Protein AF-A0A139WW15-F1 (afdb_monomer_lite)

pLDDT: mean 93.93, std 8.66, range [47.66, 98.62]

Radius of gyration: 13.78 Å; chains: 1; bounding box: 34×34×36 Å

Secondary structure (DSSP, 8-state):
---EEE-TT---SSSS-GGG--HHHHHHHHHHHHHHHTS-HIIIIIITTTTSEEEEGGGS-HHHHHHHHHTT-TT-SEEEEEE-SSS-EEEEEEETTEEEEEEEETT--SS-------

Organism: NCBI:txid128403

Sequence (118 aa):
MNPSWRISRLEMLGPYGWHKLDTETLLYVKDKLASFETMTWAEILVNSKKFNHSVDVNDLCSIAQARLSEIGQDDIDELVSLRLSGKERVWGILDLGVLTLLWWDPEHEVCPSILKNT

Foldseek 3Di:
DAAAEAAPQQACDDDFHPVPDDPVRVVLVVVLSVVSRVDDPCCQCPVVVVAKHKDFLVQWDPVLVVVCVVVVNNPDGTWIWHHSDDLWTWIADADPRYTYTHGTDHRVRGRDDDPPPD

Structure (mmCIF, N/CA/C/O backbone):
data_AF-A0A139WW15-F1
#
_entry.id   AF-A0A139WW15-F1
#
loop_
_atom_site.group_PDB
_atom_site.id
_atom_site.type_symbol
_atom_site.label_atom_id
_atom_site.label_alt_id
_atom_site.label_comp_id
_atom_site.label_asym_id
_atom_site.label_entity_id
_atom_site.label_seq_id
_atom_site.pdbx_PDB_ins_code
_atom_site.Cartn_x
_atom_site.Cartn_y
_atom_site.Cartn_z
_atom_site.occupancy
_atom_site.B_iso_or_equiv
_atom_site.auth_seq_id
_atom_site.auth_comp_id
_atom_site.auth_asym_id
_atom_site.auth_atom_id
_atom_site.pdbx_PDB_model_num
ATOM 1 N N . MET A 1 1 ? 0.885 -18.198 3.082 1.00 91.50 1 MET A N 1
ATOM 2 C CA . MET A 1 1 ? 0.088 -17.641 1.972 1.00 91.50 1 MET A CA 1
ATOM 3 C C . MET A 1 1 ? 0.891 -16.524 1.341 1.00 91.50 1 MET A C 1
ATOM 5 O O . MET A 1 1 ? 1.410 -15.690 2.082 1.00 91.50 1 MET A O 1
ATOM 9 N N . ASN A 1 2 ? 1.048 -16.571 0.023 1.00 97.31 2 ASN A N 1
ATOM 10 C CA . ASN A 1 2 ? 1.735 -15.550 -0.763 1.00 97.31 2 ASN A CA 1
ATOM 11 C C . ASN A 1 2 ? 0.755 -14.419 -1.123 1.00 97.31 2 ASN A C 1
ATOM 13 O O . ASN A 1 2 ? -0.449 -14.686 -1.196 1.00 97.31 2 ASN A O 1
ATOM 17 N N . PRO A 1 3 ? 1.234 -13.181 -1.326 1.00 97.81 3 PRO A N 1
ATOM 18 C CA . PRO A 1 3 ? 0.398 -12.072 -1.756 1.00 97.81 3 PRO A CA 1
ATOM 19 C C . PRO A 1 3 ? -0.323 -12.312 -3.078 1.00 97.81 3 PRO A C 1
ATOM 21 O O . PRO A 1 3 ? 0.133 -13.038 -3.958 1.00 97.81 3 PRO A O 1
ATOM 24 N N . SER A 1 4 ? -1.448 -11.627 -3.229 1.00 98.19 4 SER A N 1
ATOM 25 C CA . SER A 1 4 ? -2.112 -11.399 -4.506 1.00 98.19 4 SER A CA 1
ATOM 26 C C . SER A 1 4 ? -2.592 -9.957 -4.543 1.00 98.19 4 SER A C 1
ATOM 28 O O . SER A 1 4 ? -3.041 -9.428 -3.525 1.00 98.19 4 SER A O 1
ATOM 30 N N . TRP A 1 5 ? -2.511 -9.322 -5.709 1.00 98.38 5 TRP A N 1
ATOM 31 C CA . TRP A 1 5 ? -2.861 -7.912 -5.869 1.00 98.38 5 TRP A CA 1
ATOM 32 C C . TRP A 1 5 ? -4.225 -7.768 -6.525 1.00 98.38 5 TRP A C 1
ATOM 34 O O . TRP A 1 5 ? -4.489 -8.351 -7.578 1.00 98.38 5 TRP A O 1
ATOM 44 N N . ARG A 1 6 ? -5.086 -6.935 -5.942 1.00 98.44 6 ARG A N 1
ATOM 45 C CA . ARG A 1 6 ? -6.316 -6.482 -6.591 1.00 98.44 6 ARG A CA 1
ATOM 46 C C . ARG A 1 6 ? -6.156 -5.019 -6.979 1.00 98.44 6 ARG A C 1
ATOM 48 O O . ARG A 1 6 ? -5.990 -4.162 -6.123 1.00 98.44 6 ARG A O 1
ATOM 55 N N . ILE A 1 7 ? -6.232 -4.748 -8.279 1.00 97.44 7 ILE A N 1
ATOM 56 C CA . ILE A 1 7 ? -5.988 -3.415 -8.858 1.00 97.44 7 ILE A CA 1
ATOM 57 C C . ILE A 1 7 ? -7.273 -2.661 -9.224 1.00 97.44 7 ILE A C 1
ATOM 59 O O . ILE A 1 7 ? -7.225 -1.560 -9.757 1.00 97.44 7 ILE A O 1
ATOM 63 N N . SER A 1 8 ? -8.446 -3.237 -8.958 1.00 96.38 8 SER A N 1
ATOM 64 C CA . SER A 1 8 ? -9.732 -2.642 -9.346 1.00 96.38 8 SER A CA 1
ATOM 65 C C . SER A 1 8 ? -10.057 -1.333 -8.619 1.00 96.38 8 SER A C 1
ATOM 67 O O . SER A 1 8 ? -10.992 -0.648 -9.016 1.00 96.38 8 SER A O 1
ATOM 69 N N . ARG A 1 9 ? -9.324 -1.007 -7.546 1.00 95.88 9 ARG A N 1
ATOM 70 C CA . ARG A 1 9 ? -9.505 0.205 -6.733 1.00 95.88 9 ARG A CA 1
ATOM 71 C C . ARG A 1 9 ? -8.290 1.130 -6.743 1.00 95.88 9 ARG A C 1
ATOM 73 O O . ARG A 1 9 ? -8.195 1.990 -5.874 1.00 95.88 9 ARG A O 1
ATOM 80 N N . LEU A 1 10 ? -7.384 0.965 -7.712 1.00 96.19 10 LEU A N 1
ATOM 81 C CA . LEU A 1 10 ? -6.318 1.941 -7.907 1.00 96.19 10 LEU A CA 1
ATOM 82 C C . LEU A 1 10 ? -6.947 3.321 -8.100 1.00 96.19 10 LEU A C 1
ATOM 84 O O . LEU A 1 10 ? -7.754 3.531 -9.007 1.00 96.19 10 LEU A O 1
ATOM 88 N N . GLU A 1 11 ? -6.578 4.259 -7.240 1.00 94.12 11 GLU A N 1
ATOM 89 C CA . GLU A 1 11 ? -7.025 5.636 -7.368 1.00 94.12 11 GLU A CA 1
ATOM 90 C C . GLU A 1 11 ? -6.350 6.285 -8.570 1.00 94.12 11 GLU A C 1
ATOM 92 O O . GLU A 1 11 ? -5.129 6.288 -8.687 1.00 94.12 11 GLU A O 1
ATOM 97 N N . MET A 1 12 ? -7.132 6.869 -9.471 1.00 94.12 12 MET A N 1
ATOM 98 C CA . MET A 1 12 ? -6.609 7.561 -10.654 1.00 94.12 12 MET A CA 1
ATOM 99 C C . MET A 1 12 ? -6.678 9.084 -10.494 1.00 94.12 12 MET A C 1
ATOM 101 O O . MET A 1 12 ? -6.610 9.815 -11.478 1.00 94.12 12 MET A O 1
ATOM 105 N N . LEU A 1 13 ? -6.810 9.570 -9.256 1.00 89.75 13 LEU A N 1
ATOM 106 C CA . LEU A 1 13 ? -6.933 10.986 -8.913 1.00 89.75 13 LEU A CA 1
ATOM 107 C C . LE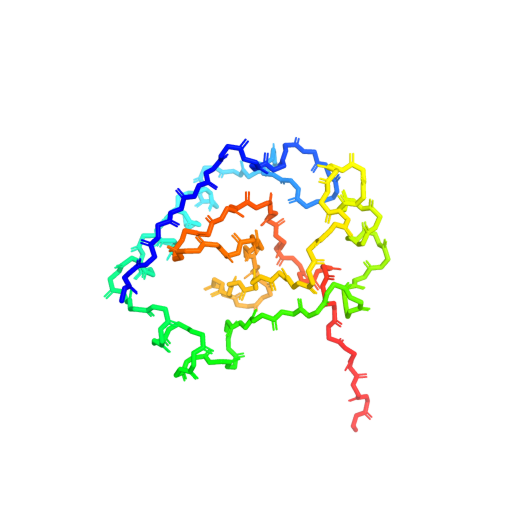U A 1 13 ? -5.979 11.358 -7.772 1.00 89.75 13 LEU A C 1
ATOM 109 O O . LEU A 1 13 ? -5.469 10.505 -7.052 1.00 89.75 13 LEU A O 1
ATOM 113 N N . GLY A 1 14 ? -5.666 12.647 -7.646 1.00 84.12 14 GLY A N 1
ATOM 114 C CA . GLY A 1 14 ? -4.763 13.136 -6.604 1.00 84.12 14 GLY A CA 1
ATOM 115 C C . GLY A 1 14 ? -5.380 13.095 -5.196 1.00 84.12 14 GLY A C 1
ATOM 116 O O . GLY A 1 14 ? -6.599 13.006 -5.070 1.00 84.12 14 GLY A O 1
ATOM 117 N N . PRO A 1 15 ? -4.553 13.219 -4.143 1.00 81.94 15 PRO A N 1
ATOM 118 C CA . PRO A 1 15 ? -3.098 13.399 -4.209 1.00 81.94 15 PRO A CA 1
ATOM 119 C C . PRO A 1 15 ? -2.303 12.094 -4.406 1.00 81.94 15 PRO A C 1
ATOM 121 O O . PRO A 1 15 ? -1.198 12.161 -4.931 1.00 81.94 15 PRO A O 1
ATOM 124 N N . TYR A 1 16 ? -2.872 10.922 -4.101 1.00 85.94 16 TYR A N 1
ATOM 125 C CA . TYR A 1 16 ? -2.138 9.641 -4.045 1.00 85.94 16 TYR A CA 1
ATOM 126 C C . TYR A 1 16 ? -2.443 8.666 -5.197 1.00 85.94 16 TYR A C 1
ATOM 128 O O . TYR A 1 16 ? -2.339 7.445 -5.056 1.00 85.94 16 TYR A O 1
ATOM 136 N N . GLY A 1 17 ? -2.905 9.191 -6.329 1.00 88.62 17 GLY A N 1
ATOM 137 C CA . GLY A 1 17 ? -3.334 8.371 -7.456 1.00 88.62 17 GLY A CA 1
ATOM 138 C C . GLY A 1 17 ? -2.225 7.975 -8.423 1.00 88.62 17 GLY A C 1
ATOM 139 O O . GLY A 1 17 ? -1.204 8.641 -8.573 1.00 88.62 17 GLY A O 1
ATOM 140 N N . TRP A 1 18 ? -2.514 6.938 -9.197 1.00 94.38 18 TRP A N 1
ATOM 141 C CA . TRP A 1 18 ? -1.623 6.286 -10.152 1.00 94.38 18 TRP A CA 1
ATOM 142 C C . TRP A 1 18 ? -1.562 6.973 -11.531 1.00 94.38 18 TRP A C 1
ATOM 144 O O . TRP A 1 18 ? -0.824 6.566 -12.423 1.00 94.38 18 TRP A O 1
ATOM 154 N N . HIS A 1 19 ? -2.327 8.045 -11.727 1.00 90.31 19 HIS A N 1
ATOM 155 C CA . HIS A 1 19 ? -2.478 8.743 -13.009 1.00 90.31 19 HIS A CA 1
ATOM 156 C C . HIS A 1 19 ? -1.257 9.566 -13.461 1.00 90.31 19 HIS A C 1
ATOM 158 O O . HIS A 1 19 ? -1.252 10.062 -14.586 1.00 90.31 19 HIS A O 1
ATOM 164 N N . LYS A 1 20 ? -0.240 9.738 -12.607 1.00 87.44 20 LYS A N 1
ATOM 165 C CA . LYS A 1 20 ? 0.959 10.549 -12.896 1.00 87.44 20 LYS A CA 1
ATOM 166 C C . LYS A 1 20 ? 2.259 9.742 -13.000 1.00 87.44 20 LYS A C 1
ATOM 168 O O . LYS A 1 20 ? 3.327 10.345 -13.005 1.00 87.44 20 LYS A O 1
ATOM 173 N N . LEU A 1 21 ? 2.195 8.410 -13.063 1.00 90.69 21 LEU A N 1
ATOM 174 C CA . LEU A 1 21 ? 3.399 7.587 -13.206 1.00 90.69 21 LEU A CA 1
ATOM 175 C C . LEU A 1 21 ? 3.921 7.639 -14.646 1.00 90.69 21 LEU A C 1
ATOM 177 O O . LEU A 1 21 ? 3.165 7.444 -15.599 1.00 90.69 21 LEU A O 1
ATOM 181 N N . ASP A 1 22 ? 5.228 7.841 -14.795 1.00 93.88 22 ASP A N 1
ATOM 182 C CA . ASP A 1 22 ? 5.913 7.549 -16.050 1.00 93.88 22 ASP A CA 1
ATOM 183 C C . ASP A 1 22 ? 6.130 6.032 -16.223 1.00 93.88 22 ASP A C 1
ATOM 185 O O . ASP A 1 22 ? 5.852 5.213 -15.340 1.00 93.88 22 ASP A O 1
ATOM 189 N N . THR A 1 23 ? 6.600 5.637 -17.407 1.00 96.38 23 THR A N 1
ATOM 190 C CA . THR A 1 23 ? 6.809 4.220 -17.737 1.00 96.38 23 THR A CA 1
ATOM 191 C C . THR A 1 23 ? 7.875 3.569 -16.856 1.00 96.38 23 THR A C 1
ATOM 193 O O . THR A 1 23 ? 7.723 2.407 -16.484 1.00 96.38 23 THR A O 1
ATOM 196 N N . GLU A 1 24 ? 8.933 4.300 -16.507 1.00 97.06 24 GLU A N 1
ATOM 197 C CA . GLU A 1 24 ? 10.023 3.782 -15.678 1.00 97.06 24 GLU A CA 1
ATOM 198 C C . GLU A 1 24 ? 9.527 3.463 -14.263 1.00 97.06 24 GLU A C 1
ATOM 200 O O . GLU A 1 24 ? 9.701 2.344 -13.777 1.00 97.06 24 GLU A O 1
ATOM 205 N N . THR A 1 25 ? 8.803 4.399 -13.652 1.00 95.56 25 THR A N 1
ATOM 206 C CA . THR A 1 25 ? 8.198 4.250 -12.326 1.00 95.56 25 THR A CA 1
ATOM 207 C C . THR A 1 25 ? 7.170 3.124 -12.318 1.00 95.56 25 THR A C 1
ATOM 209 O O . THR A 1 25 ? 7.155 2.307 -11.399 1.00 95.56 25 THR A O 1
ATOM 212 N N . LEU A 1 26 ? 6.331 3.023 -13.356 1.00 96.06 26 LEU A N 1
ATOM 213 C CA . LEU A 1 26 ? 5.354 1.940 -13.467 1.00 96.06 26 LEU A CA 1
ATOM 214 C C . LEU A 1 26 ? 6.032 0.562 -13.510 1.00 96.06 26 LEU A C 1
ATOM 216 O O . LEU A 1 26 ? 5.608 -0.356 -12.805 1.00 96.06 26 LEU A O 1
ATOM 220 N N . LEU A 1 27 ? 7.084 0.408 -14.321 1.00 97.88 27 LEU A N 1
ATOM 221 C CA . LEU A 1 27 ? 7.835 -0.847 -14.412 1.00 97.88 27 LEU A CA 1
ATOM 222 C C . LEU A 1 27 ? 8.514 -1.190 -13.087 1.00 97.88 27 LEU A C 1
ATOM 224 O O . LEU A 1 27 ? 8.414 -2.335 -12.643 1.00 97.88 27 LEU A O 1
ATOM 228 N N . TYR A 1 28 ? 9.111 -0.194 -12.433 1.00 97.75 28 TYR A N 1
ATOM 229 C CA . TYR A 1 28 ? 9.723 -0.328 -11.118 1.00 97.75 28 TYR A CA 1
ATOM 230 C C . TYR A 1 28 ? 8.724 -0.803 -10.052 1.00 97.75 28 TYR A C 1
ATOM 232 O O . TYR A 1 28 ? 8.977 -1.799 -9.371 1.00 97.75 28 TYR A O 1
ATOM 240 N N . VAL A 1 29 ? 7.563 -0.147 -9.932 1.00 97.38 29 VAL A N 1
ATOM 241 C CA . VAL A 1 29 ? 6.525 -0.539 -8.965 1.00 97.38 29 VAL A CA 1
ATOM 242 C C . VAL A 1 29 ? 6.010 -1.943 -9.269 1.00 97.38 29 VAL A C 1
ATOM 244 O O . VAL A 1 29 ? 5.888 -2.762 -8.357 1.00 97.38 29 VAL A O 1
ATOM 247 N N . LYS A 1 30 ? 5.784 -2.260 -10.551 1.00 97.88 30 LYS A N 1
ATOM 248 C CA . LYS A 1 30 ? 5.390 -3.603 -10.992 1.00 97.88 30 LYS A CA 1
ATOM 249 C C . LYS A 1 30 ? 6.414 -4.658 -10.563 1.00 97.88 30 LYS A C 1
ATOM 251 O O . LYS A 1 30 ? 6.023 -5.683 -10.019 1.00 97.88 30 LYS A O 1
ATOM 256 N N . ASP A 1 31 ? 7.708 -4.426 -10.793 1.00 98.44 31 ASP A N 1
ATOM 257 C CA . ASP A 1 31 ? 8.769 -5.371 -10.408 1.00 98.44 31 ASP A CA 1
ATOM 258 C C . ASP A 1 31 ? 8.872 -5.542 -8.889 1.00 98.44 31 ASP A C 1
ATOM 260 O O . ASP A 1 31 ? 9.075 -6.653 -8.396 1.00 98.44 31 ASP A O 1
ATOM 264 N N . LYS A 1 32 ? 8.672 -4.464 -8.122 1.00 98.06 32 LYS A N 1
ATOM 265 C CA . LYS A 1 32 ? 8.636 -4.540 -6.658 1.00 98.06 32 LYS A CA 1
ATOM 266 C C . LYS A 1 32 ? 7.450 -5.351 -6.152 1.00 98.06 32 LYS A C 1
ATOM 268 O O . LYS A 1 32 ? 7.652 -6.243 -5.329 1.00 98.06 32 LYS A O 1
ATOM 273 N N . LEU A 1 33 ? 6.245 -5.093 -6.655 1.00 98.19 33 LEU A N 1
ATOM 274 C CA . LEU A 1 33 ? 5.059 -5.872 -6.292 1.00 98.19 33 LEU A CA 1
ATOM 275 C C . LEU A 1 33 ? 5.228 -7.350 -6.671 1.00 98.19 33 LEU A C 1
ATOM 277 O O . LEU A 1 33 ? 4.997 -8.213 -5.831 1.00 98.19 33 LEU A O 1
ATOM 281 N N . ALA A 1 34 ? 5.753 -7.644 -7.864 1.00 98.38 34 ALA A N 1
ATOM 282 C CA . ALA A 1 34 ? 6.061 -9.013 -8.277 1.00 98.38 34 ALA A CA 1
ATOM 283 C C . ALA A 1 34 ? 7.084 -9.695 -7.349 1.00 98.38 34 ALA A C 1
ATOM 285 O O . ALA A 1 34 ? 6.947 -10.872 -7.029 1.00 98.38 34 ALA A O 1
ATOM 286 N N . SER A 1 35 ? 8.088 -8.967 -6.847 1.00 98.06 35 SER A N 1
ATOM 287 C CA . SER A 1 35 ? 9.059 -9.543 -5.904 1.00 98.06 35 SER A CA 1
ATOM 288 C C . SER A 1 35 ? 8.436 -9.953 -4.563 1.00 98.06 35 SER A C 1
ATOM 290 O O . SER A 1 35 ? 8.859 -10.938 -3.966 1.00 98.06 35 SER A O 1
ATOM 292 N N . PHE A 1 36 ? 7.392 -9.256 -4.102 1.00 98.00 36 PHE A N 1
ATOM 293 C CA . PHE A 1 36 ? 6.671 -9.646 -2.888 1.00 98.00 36 PHE A CA 1
ATOM 294 C C . PHE A 1 36 ? 5.868 -10.942 -3.071 1.00 98.00 36 PHE A C 1
ATOM 296 O O . PHE A 1 36 ? 5.646 -11.653 -2.094 1.00 98.00 36 PHE A O 1
ATOM 303 N N . GLU A 1 37 ? 5.473 -11.302 -4.295 1.00 98.31 37 GLU A N 1
ATOM 304 C CA . GLU A 1 37 ? 4.739 -12.548 -4.571 1.00 98.31 37 GLU A CA 1
ATOM 305 C C . GLU A 1 37 ? 5.577 -13.797 -4.252 1.00 98.31 37 GLU A C 1
ATOM 307 O O . GLU A 1 37 ? 5.029 -14.844 -3.898 1.00 98.31 37 GLU A O 1
ATOM 312 N N . THR A 1 38 ? 6.912 -13.693 -4.284 1.00 97.94 38 THR A N 1
ATOM 313 C CA . THR A 1 38 ? 7.811 -14.794 -3.901 1.00 97.94 38 THR A CA 1
ATOM 314 C C . THR A 1 38 ? 7.925 -14.976 -2.386 1.00 97.94 38 THR A C 1
ATOM 316 O O . THR A 1 38 ? 8.580 -15.913 -1.936 1.00 97.94 38 THR A O 1
ATOM 319 N N . MET A 1 39 ? 7.323 -14.084 -1.597 1.00 98.00 39 MET A N 1
ATOM 320 C CA . MET A 1 39 ? 7.349 -14.084 -0.137 1.00 98.00 39 MET A CA 1
ATOM 321 C C . MET A 1 39 ? 5.966 -14.420 0.423 1.00 98.00 39 MET A C 1
ATOM 323 O O . MET A 1 39 ? 4.941 -14.288 -0.239 1.00 98.00 39 MET A O 1
ATOM 327 N N . THR A 1 40 ? 5.915 -14.833 1.680 1.00 98.31 40 THR A N 1
ATOM 328 C CA . THR A 1 40 ? 4.675 -14.977 2.443 1.00 98.31 40 THR A CA 1
ATOM 329 C C . THR A 1 40 ? 4.300 -13.672 3.143 1.00 98.31 40 THR A C 1
ATOM 331 O O . THR A 1 40 ? 5.164 -12.868 3.495 1.00 98.31 40 THR A O 1
ATOM 334 N N . TRP A 1 41 ? 3.014 -13.485 3.459 1.00 97.88 41 TRP A N 1
ATOM 335 C CA . TRP A 1 41 ? 2.574 -12.348 4.283 1.00 97.88 41 TRP A CA 1
ATOM 336 C C . TRP A 1 41 ? 3.300 -12.254 5.631 1.00 97.88 41 TRP A C 1
ATOM 338 O O . TRP A 1 41 ? 3.587 -11.153 6.094 1.00 97.88 41 TRP A O 1
ATOM 348 N N . ALA A 1 42 ? 3.663 -13.390 6.234 1.00 97.38 42 ALA A N 1
ATOM 349 C CA . ALA A 1 42 ? 4.458 -13.414 7.460 1.00 97.38 42 ALA A CA 1
ATOM 350 C C . ALA A 1 42 ? 5.869 -12.836 7.239 1.00 97.38 42 ALA A C 1
ATOM 352 O O . ALA A 1 42 ? 6.343 -12.027 8.035 1.00 97.38 42 ALA A O 1
ATOM 353 N N . GLU A 1 43 ? 6.536 -13.177 6.137 1.00 98.00 43 GLU A N 1
ATOM 354 C CA . GLU A 1 43 ? 7.847 -12.602 5.813 1.00 98.00 43 GLU A CA 1
ATOM 355 C C . GLU A 1 43 ? 7.769 -11.094 5.531 1.00 98.00 43 GLU A C 1
ATOM 357 O O . GLU A 1 43 ? 8.675 -10.344 5.908 1.00 98.00 43 GLU A O 1
ATOM 362 N N . ILE A 1 44 ? 6.674 -10.641 4.916 1.00 97.75 44 ILE A N 1
ATOM 363 C CA . ILE A 1 44 ? 6.461 -9.237 4.547 1.00 97.75 44 ILE A CA 1
ATOM 364 C C . ILE A 1 44 ? 6.096 -8.380 5.763 1.00 97.75 44 ILE A C 1
ATOM 366 O O . ILE A 1 44 ? 6.733 -7.350 5.976 1.00 97.75 44 ILE A O 1
ATOM 370 N N . LEU A 1 45 ? 5.097 -8.787 6.550 1.00 97.25 45 LEU A N 1
ATOM 371 C CA . LEU A 1 45 ? 4.487 -7.956 7.598 1.00 97.25 45 LEU A CA 1
ATOM 372 C C . LEU A 1 45 ? 4.992 -8.274 9.009 1.00 97.25 45 LEU A C 1
ATOM 374 O O . LEU A 1 45 ? 4.940 -7.412 9.880 1.00 97.25 45 LEU A O 1
ATOM 378 N N . VAL A 1 46 ? 5.510 -9.482 9.253 1.00 95.75 46 VAL A N 1
ATOM 379 C CA . VAL A 1 46 ? 6.024 -9.875 10.577 1.00 95.75 46 VAL A CA 1
ATOM 380 C C . VAL A 1 46 ? 7.546 -9.789 10.606 1.00 95.75 46 VAL A C 1
ATOM 382 O O . VAL A 1 46 ? 8.108 -9.025 11.396 1.00 95.75 46 VAL A O 1
ATOM 385 N N . ASN A 1 47 ? 8.230 -10.511 9.714 1.00 96.31 47 ASN A N 1
ATOM 386 C CA . ASN A 1 47 ? 9.698 -10.538 9.698 1.00 96.31 47 ASN A CA 1
ATOM 387 C C . ASN A 1 47 ? 10.275 -9.189 9.237 1.00 96.31 47 ASN A C 1
ATOM 389 O O . ASN A 1 47 ? 11.276 -8.721 9.780 1.00 96.31 47 ASN A O 1
ATOM 393 N N . SER A 1 48 ? 9.602 -8.532 8.287 1.00 94.25 48 SER A N 1
ATOM 394 C CA . SER A 1 48 ? 9.995 -7.235 7.720 1.00 94.25 48 SER A CA 1
ATOM 395 C C . SER A 1 48 ? 9.149 -6.062 8.233 1.00 94.25 48 SER A C 1
ATOM 397 O O . SER A 1 48 ? 9.071 -5.025 7.573 1.00 94.25 48 SER A O 1
ATOM 399 N N . LYS A 1 49 ? 8.590 -6.172 9.451 1.00 92.56 49 LYS A N 1
ATOM 400 C CA . LYS A 1 49 ? 7.679 -5.177 10.058 1.00 92.56 49 LYS A CA 1
ATOM 401 C C . LYS A 1 49 ? 8.198 -3.734 10.123 1.00 92.56 49 LYS A C 1
ATOM 403 O O . LYS A 1 49 ? 7.435 -2.790 10.262 1.00 92.56 49 LYS A O 1
ATOM 408 N N . LYS A 1 50 ? 9.523 -3.548 10.065 1.00 90.94 50 LYS A N 1
ATOM 409 C CA . LYS A 1 50 ? 10.157 -2.216 10.033 1.00 90.94 50 LYS A CA 1
ATOM 410 C C . LYS A 1 50 ? 9.950 -1.491 8.701 1.00 90.94 50 LYS A C 1
ATOM 412 O O . LYS A 1 50 ? 10.143 -0.281 8.631 1.00 90.94 50 LYS A O 1
ATOM 417 N N . PHE A 1 51 ? 9.655 -2.238 7.643 1.00 93.38 51 PHE A N 1
ATOM 418 C CA . PHE A 1 51 ? 9.515 -1.730 6.284 1.00 93.38 51 PHE A CA 1
ATOM 419 C C . PHE A 1 51 ? 8.063 -1.767 5.833 1.00 93.38 51 PHE A C 1
ATOM 421 O O . PHE A 1 51 ? 7.614 -0.806 5.224 1.00 93.38 51 PHE A O 1
ATOM 428 N N . ASN A 1 52 ? 7.339 -2.831 6.184 1.00 96.62 52 ASN A N 1
ATOM 429 C CA . ASN A 1 52 ? 5.949 -3.027 5.798 1.00 96.62 52 ASN A CA 1
ATOM 430 C C . ASN A 1 52 ? 5.118 -3.320 7.038 1.00 96.62 52 ASN A C 1
ATOM 432 O O . ASN A 1 52 ? 5.521 -4.152 7.846 1.00 96.62 52 ASN A O 1
ATOM 436 N N . HIS A 1 53 ? 3.987 -2.652 7.203 1.00 96.06 53 HIS A N 1
ATOM 437 C CA . HIS A 1 53 ? 3.152 -2.816 8.389 1.00 96.06 53 HIS A CA 1
ATOM 438 C C . HIS A 1 53 ? 1.724 -2.358 8.111 1.00 96.06 53 HIS A C 1
ATOM 440 O O . HIS A 1 53 ? 1.495 -1.547 7.212 1.00 96.06 53 HIS A O 1
ATOM 446 N N . SER A 1 54 ? 0.783 -2.892 8.887 1.00 97.25 54 SER A N 1
ATOM 447 C CA . SER A 1 54 ? -0.546 -2.305 9.015 1.00 97.25 54 SER A CA 1
ATOM 448 C C . SER A 1 54 ? -0.460 -1.018 9.835 1.00 97.25 54 SER A C 1
ATOM 450 O O . SER A 1 54 ? 0.308 -0.941 10.799 1.00 97.25 54 SER A O 1
ATOM 452 N N . VAL A 1 55 ? -1.222 -0.012 9.427 1.00 97.31 55 VAL A N 1
ATOM 453 C CA . VAL A 1 55 ? -1.341 1.298 10.068 1.00 97.31 55 VAL A CA 1
ATOM 454 C C . VAL A 1 55 ? -2.816 1.537 10.340 1.00 97.31 55 VAL A C 1
ATOM 456 O O . VAL A 1 55 ? -3.629 1.390 9.426 1.00 97.31 55 VAL A O 1
ATOM 459 N N . ASP A 1 56 ? -3.141 1.895 11.578 1.00 97.62 56 ASP A N 1
ATOM 460 C CA . ASP A 1 56 ? -4.500 2.259 11.974 1.00 97.62 56 ASP A CA 1
ATOM 461 C C . ASP A 1 56 ? -4.962 3.477 11.162 1.00 97.62 56 ASP A C 1
ATOM 463 O O . ASP A 1 56 ? -4.192 4.419 10.947 1.00 97.62 56 ASP A O 1
ATOM 467 N N . VAL A 1 57 ? -6.209 3.478 10.687 1.00 97.19 57 VAL A N 1
ATOM 468 C CA . VAL A 1 57 ? -6.749 4.597 9.899 1.00 97.19 57 VAL A CA 1
ATOM 469 C C . VAL A 1 57 ? -6.645 5.924 10.657 1.00 97.19 57 VAL A C 1
ATOM 471 O O . VAL A 1 57 ? -6.400 6.964 10.040 1.00 97.19 57 VAL A O 1
ATOM 474 N N . ASN A 1 58 ? -6.742 5.903 11.987 1.00 96.12 58 ASN A N 1
ATOM 475 C CA . ASN A 1 58 ? -6.621 7.093 12.826 1.00 96.12 58 ASN A CA 1
ATOM 476 C C . ASN A 1 58 ? -5.194 7.667 12.863 1.00 96.12 58 ASN A C 1
ATOM 478 O O . ASN A 1 58 ? -5.033 8.852 13.162 1.00 96.12 58 ASN A O 1
ATOM 482 N N . ASP A 1 59 ? -4.175 6.868 12.529 1.00 96.12 59 ASP A N 1
ATOM 483 C CA . ASP A 1 59 ? -2.776 7.306 12.441 1.00 96.12 59 ASP A CA 1
ATOM 484 C C . ASP A 1 59 ? -2.434 7.927 11.071 1.00 96.12 59 ASP A C 1
ATOM 486 O O . ASP A 1 59 ? -1.379 8.548 10.906 1.00 96.12 59 ASP A O 1
ATOM 490 N N . LEU A 1 60 ? -3.319 7.792 10.075 1.00 96.19 60 LEU A N 1
ATOM 491 C CA . LEU A 1 60 ? -3.143 8.405 8.758 1.00 96.19 60 LEU A CA 1
ATOM 492 C C . LEU A 1 60 ? -3.329 9.925 8.828 1.00 96.19 60 LEU A C 1
ATOM 494 O O . LEU A 1 60 ? -3.994 10.459 9.715 1.00 96.19 60 LEU A O 1
ATOM 498 N N . CYS A 1 61 ? -2.796 10.657 7.852 1.00 95.81 61 CYS A N 1
ATOM 499 C CA . CYS A 1 61 ? -3.057 12.088 7.751 1.00 95.81 61 CYS A CA 1
ATOM 500 C C . CYS A 1 61 ? -4.546 12.366 7.457 1.00 95.81 61 CYS A C 1
ATOM 502 O O . CYS A 1 61 ? -5.248 11.555 6.849 1.00 95.81 61 CYS A O 1
ATOM 504 N N . SER A 1 62 ? -5.032 13.551 7.836 1.00 95.38 62 SER A N 1
ATOM 505 C CA . SER A 1 62 ? -6.448 13.919 7.676 1.00 95.38 62 SER A CA 1
ATOM 506 C C . SER A 1 62 ? -6.938 13.860 6.224 1.00 95.38 62 SER A C 1
ATOM 508 O O . SER A 1 62 ? -8.103 13.557 5.983 1.00 95.38 62 SER A O 1
ATOM 510 N N . ILE A 1 63 ? -6.051 14.106 5.253 1.00 95.31 63 ILE A N 1
ATOM 511 C CA . ILE A 1 63 ? -6.360 14.013 3.820 1.00 95.31 63 ILE A CA 1
ATOM 512 C C . ILE A 1 63 ? -6.625 12.556 3.419 1.00 95.31 63 ILE A C 1
ATOM 514 O O . ILE A 1 63 ? -7.593 12.283 2.713 1.00 95.31 63 ILE A O 1
ATOM 518 N N . ALA A 1 64 ? -5.801 11.616 3.886 1.00 96.00 64 ALA A N 1
ATOM 519 C CA . ALA A 1 64 ? -5.984 10.193 3.620 1.00 96.00 64 ALA A CA 1
ATOM 52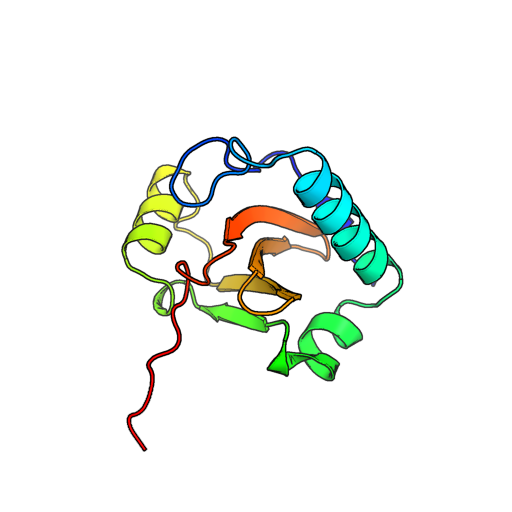0 C C . ALA A 1 64 ? -7.257 9.651 4.288 1.00 96.00 64 ALA A C 1
ATOM 522 O O . ALA A 1 64 ? -8.026 8.943 3.640 1.00 96.00 64 ALA A O 1
ATOM 523 N N . GLN A 1 65 ? -7.527 10.047 5.538 1.00 96.19 65 GLN A N 1
ATOM 524 C CA . GLN A 1 65 ? -8.763 9.687 6.245 1.00 96.19 65 GLN A CA 1
ATOM 525 C C . GLN A 1 65 ? -10.011 10.193 5.504 1.00 96.19 65 GLN A C 1
ATOM 527 O O . GLN A 1 65 ? -10.941 9.429 5.249 1.00 96.19 65 GLN A O 1
ATOM 532 N N . ALA A 1 66 ? -10.015 11.465 5.086 1.00 95.12 66 ALA A N 1
ATOM 533 C CA . ALA A 1 66 ? -11.110 12.029 4.300 1.00 95.12 66 ALA A CA 1
ATOM 534 C C . ALA A 1 66 ? -11.291 11.281 2.972 1.00 95.12 66 ALA A C 1
ATOM 536 O O . ALA A 1 66 ? -12.416 10.944 2.600 1.00 95.12 66 ALA A O 1
ATOM 537 N N . ARG A 1 67 ? -10.186 10.948 2.288 1.00 95.25 67 ARG A N 1
ATOM 538 C CA . ARG A 1 67 ? -10.245 10.224 1.016 1.00 95.25 67 ARG A CA 1
ATOM 539 C C . ARG A 1 67 ? -10.845 8.830 1.168 1.00 95.25 67 ARG A C 1
ATOM 541 O O . ARG A 1 67 ? -11.593 8.427 0.285 1.00 95.25 67 ARG A O 1
ATOM 548 N N . LEU A 1 68 ? -10.559 8.112 2.258 1.00 95.56 68 LEU A N 1
ATOM 549 C CA . LEU A 1 68 ? -11.188 6.815 2.544 1.00 95.56 68 LEU A CA 1
ATOM 550 C C . LEU A 1 68 ? -12.710 6.936 2.634 1.00 95.56 68 LEU A C 1
ATOM 552 O O . LEU A 1 68 ? -13.413 6.166 1.984 1.00 95.56 68 LEU A O 1
ATOM 556 N N . SER A 1 69 ? -13.215 7.942 3.351 1.00 95.06 69 SER A N 1
ATOM 557 C CA . SER A 1 69 ? -14.656 8.201 3.437 1.00 95.06 69 SER A CA 1
ATOM 558 C C . SER A 1 69 ? -15.267 8.547 2.075 1.00 95.06 69 SER A C 1
ATOM 560 O O . SER A 1 69 ? -16.294 7.988 1.697 1.00 95.06 69 SER A O 1
ATOM 562 N N . GLU A 1 70 ? -14.600 9.386 1.276 1.00 94.50 70 GLU A N 1
ATOM 563 C CA . GLU A 1 70 ? -15.065 9.747 -0.073 1.00 94.50 70 GLU A CA 1
ATOM 564 C C . GLU A 1 70 ? -15.196 8.542 -1.015 1.00 94.50 70 GLU A C 1
ATOM 566 O O . GLU A 1 70 ? -16.093 8.513 -1.859 1.00 94.50 70 GLU A O 1
ATOM 571 N N . ILE A 1 71 ? -14.313 7.547 -0.884 1.00 93.31 71 ILE A N 1
ATOM 572 C CA . ILE A 1 71 ? -14.341 6.323 -1.701 1.00 93.31 71 ILE A CA 1
ATOM 573 C C . ILE A 1 71 ? -15.132 5.181 -1.040 1.00 93.31 71 ILE A C 1
ATOM 575 O O . ILE A 1 71 ? -15.066 4.039 -1.512 1.00 93.31 71 ILE A O 1
ATOM 579 N N . GLY A 1 72 ? -15.865 5.481 0.039 1.00 94.88 72 GLY A N 1
ATOM 580 C CA . GLY A 1 72 ? -16.718 4.550 0.778 1.00 94.88 72 GLY A CA 1
ATOM 581 C C . GLY A 1 72 ? -15.946 3.421 1.457 1.00 94.88 72 GLY A C 1
ATOM 582 O O . GLY A 1 72 ? -16.338 2.266 1.326 1.00 94.88 72 GLY A O 1
ATOM 583 N N . GLN A 1 73 ? -14.791 3.727 2.052 1.00 95.25 73 GLN A N 1
ATOM 584 C CA . GLN A 1 73 ? -13.933 2.830 2.844 1.00 95.25 73 GLN A CA 1
ATOM 585 C C . GLN A 1 73 ? -13.733 3.374 4.263 1.00 95.25 73 GLN A C 1
ATOM 587 O O . GLN A 1 73 ? -12.640 3.324 4.812 1.00 95.25 73 GLN A O 1
ATOM 592 N N . ASP A 1 74 ? -14.777 3.960 4.832 1.00 91.62 74 ASP A N 1
ATOM 593 C CA . ASP A 1 74 ? -14.832 4.466 6.203 1.00 91.62 74 ASP A CA 1
ATOM 594 C C . ASP A 1 74 ? -15.081 3.367 7.253 1.00 91.62 74 ASP A C 1
ATOM 596 O O . ASP A 1 74 ? -15.063 3.650 8.448 1.00 91.62 74 ASP A O 1
ATOM 600 N N . ASP A 1 75 ? -15.290 2.122 6.820 1.00 93.50 75 ASP A N 1
ATOM 601 C CA . ASP A 1 75 ? -15.549 0.946 7.655 1.00 93.50 75 ASP A CA 1
ATOM 602 C C . ASP A 1 75 ? -14.308 0.082 7.936 1.00 93.50 75 ASP A C 1
ATOM 604 O O . ASP A 1 75 ? -14.414 -0.939 8.616 1.00 93.50 75 ASP A O 1
ATOM 608 N N . ILE A 1 76 ? -13.139 0.465 7.417 1.00 96.00 76 ILE A N 1
ATOM 609 C CA . ILE A 1 76 ? -11.887 -0.268 7.626 1.00 96.00 76 ILE A CA 1
ATOM 610 C C . ILE A 1 76 ? -11.120 0.284 8.832 1.00 96.00 76 ILE A C 1
ATOM 612 O O . ILE A 1 76 ? -11.046 1.495 9.031 1.00 96.00 76 ILE A O 1
ATOM 616 N N . ASP A 1 77 ? -10.481 -0.608 9.589 1.00 96.31 77 ASP A N 1
ATOM 617 C CA . ASP A 1 77 ? -9.686 -0.226 10.764 1.00 96.31 77 ASP A CA 1
ATOM 618 C C . ASP A 1 77 ? -8.229 0.112 10.408 1.00 96.31 77 ASP A C 1
ATOM 620 O O . ASP A 1 77 ? -7.608 0.975 11.027 1.00 96.31 77 ASP A O 1
ATOM 624 N N . GLU A 1 78 ? -7.664 -0.556 9.397 1.00 97.69 78 GLU A N 1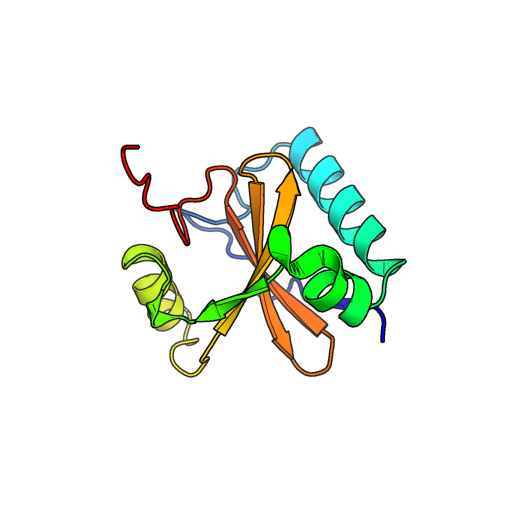
ATOM 625 C CA . GLU A 1 78 ? -6.250 -0.431 9.041 1.00 97.69 78 GLU A CA 1
ATOM 626 C C . GLU A 1 78 ? -5.988 -0.475 7.530 1.00 97.69 78 GLU A C 1
ATOM 628 O O . GLU A 1 78 ? -6.719 -1.089 6.748 1.00 97.69 78 GLU A O 1
ATOM 633 N N . LEU A 1 79 ? -4.878 0.144 7.127 1.00 98.12 79 LEU A N 1
ATOM 634 C CA . LEU A 1 79 ? -4.277 -0.010 5.805 1.00 98.12 79 LEU A CA 1
ATOM 635 C C . LEU A 1 79 ? -2.892 -0.636 5.916 1.00 98.12 79 LEU A C 1
ATOM 637 O O . LEU A 1 79 ? -2.097 -0.283 6.784 1.00 98.12 79 LEU A O 1
ATOM 641 N N . VAL A 1 80 ? -2.549 -1.501 4.967 1.00 98.38 80 VAL A N 1
ATOM 642 C CA . VAL A 1 80 ? -1.182 -2.002 4.818 1.00 98.38 80 VAL A CA 1
ATOM 643 C C . VAL A 1 80 ? -0.354 -1.002 4.018 1.00 98.38 80 VAL A C 1
ATOM 645 O O . VAL A 1 80 ? -0.698 -0.658 2.886 1.00 98.38 80 VAL A O 1
ATOM 648 N N . SER A 1 81 ? 0.778 -0.600 4.594 1.00 98.12 81 SER A N 1
ATOM 649 C CA . SER A 1 81 ? 1.839 0.160 3.936 1.00 98.12 81 SER A CA 1
ATOM 650 C C . SER A 1 81 ? 2.940 -0.789 3.463 1.00 98.12 81 SER A C 1
ATOM 652 O O . SER A 1 81 ? 3.597 -1.439 4.282 1.00 98.12 81 SER A O 1
ATOM 654 N N . LEU A 1 82 ? 3.165 -0.879 2.149 1.00 98.25 82 LEU A N 1
ATOM 655 C CA . LEU A 1 82 ? 4.301 -1.596 1.563 1.00 98.25 82 LEU A CA 1
ATOM 656 C C . LEU A 1 82 ? 5.384 -0.607 1.138 1.00 98.25 82 LEU A C 1
ATOM 658 O O . LEU A 1 82 ? 5.149 0.262 0.298 1.00 98.25 82 LEU A O 1
ATOM 662 N N . ARG A 1 83 ? 6.598 -0.766 1.669 1.00 97.56 83 ARG A N 1
ATOM 663 C CA . ARG A 1 83 ? 7.762 0.041 1.292 1.00 97.56 83 ARG A CA 1
ATOM 664 C C . ARG A 1 83 ? 8.480 -0.538 0.086 1.00 97.56 83 ARG A C 1
ATOM 666 O O . ARG A 1 83 ? 9.000 -1.648 0.143 1.00 97.56 83 ARG A O 1
ATOM 673 N N . LEU A 1 84 ? 8.599 0.267 -0.969 1.00 96.62 84 LEU A N 1
ATOM 674 C CA . LEU A 1 84 ? 9.302 -0.117 -2.195 1.00 96.62 84 LEU A CA 1
ATOM 675 C C . LEU A 1 84 ? 10.779 0.298 -2.142 1.00 96.62 84 LEU A C 1
ATOM 677 O O . LEU A 1 84 ? 11.677 -0.537 -2.299 1.00 96.62 84 LEU A O 1
ATOM 681 N N . SER A 1 85 ? 11.029 1.569 -1.825 1.00 94.19 85 SER A N 1
ATOM 682 C CA . SER A 1 85 ? 12.338 2.112 -1.449 1.00 94.19 85 SER A CA 1
ATOM 683 C C . SER A 1 85 ? 12.155 3.360 -0.581 1.00 94.19 85 SER A C 1
ATOM 685 O O . SER A 1 85 ? 11.025 3.778 -0.356 1.00 94.19 85 SER A O 1
ATOM 687 N N . GLY A 1 86 ? 13.238 3.942 -0.041 1.00 94.00 86 GLY A N 1
ATOM 688 C CA . GLY A 1 86 ? 13.227 5.330 0.460 1.00 94.00 86 GLY A CA 1
ATOM 689 C C . GLY A 1 86 ? 11.944 5.726 1.202 1.00 94.00 86 GLY A C 1
ATOM 690 O O . GLY A 1 86 ? 11.621 5.100 2.216 1.00 94.00 86 GLY A O 1
ATOM 691 N N . LYS A 1 87 ? 11.198 6.686 0.643 1.00 94.94 87 LYS A N 1
ATOM 692 C CA . LYS A 1 87 ? 9.864 7.140 1.080 1.00 94.94 87 LYS A CA 1
ATOM 693 C C . LYS A 1 87 ? 8.683 6.501 0.335 1.00 94.94 87 LYS A C 1
ATOM 695 O O . LYS A 1 87 ? 7.595 6.453 0.881 1.00 94.94 87 LYS A O 1
ATOM 700 N N . GLU A 1 88 ? 8.930 5.910 -0.824 1.00 96.12 88 GLU A N 1
ATOM 701 C CA . GLU A 1 88 ? 7.922 5.349 -1.727 1.00 96.12 88 GLU A CA 1
ATOM 702 C C . GLU A 1 88 ? 7.102 4.207 -1.119 1.00 96.12 88 GLU A C 1
ATOM 704 O O . GLU A 1 88 ? 7.659 3.148 -0.782 1.00 96.12 88 GLU A O 1
ATOM 709 N N . ARG A 1 89 ? 5.784 4.397 -1.003 1.00 97.06 89 ARG A N 1
ATOM 710 C CA . ARG A 1 89 ? 4.842 3.394 -0.496 1.00 97.06 89 ARG A CA 1
ATOM 711 C C . ARG A 1 89 ? 3.733 3.077 -1.484 1.00 97.06 89 ARG A C 1
ATOM 713 O O . ARG A 1 89 ? 3.230 3.945 -2.191 1.00 97.06 89 ARG A O 1
ATOM 720 N N . VAL A 1 90 ? 3.314 1.819 -1.458 1.00 98.12 90 VAL A N 1
ATOM 721 C CA . VAL A 1 90 ? 2.010 1.396 -1.966 1.00 98.12 90 VAL A CA 1
ATOM 722 C C . VAL A 1 90 ? 1.124 1.101 -0.765 1.00 98.12 90 VAL A C 1
ATOM 724 O O . VAL A 1 90 ? 1.544 0.390 0.149 1.00 98.12 90 VAL A O 1
ATOM 727 N N . TRP A 1 91 ? -0.091 1.637 -0.783 1.00 98.44 91 TRP A N 1
ATOM 728 C CA . TRP A 1 91 ? -1.080 1.432 0.272 1.00 98.44 91 TRP A CA 1
ATOM 729 C C . TRP A 1 91 ? -2.237 0.579 -0.226 1.00 98.44 91 TRP A C 1
ATOM 731 O O . TRP A 1 91 ? -2.672 0.717 -1.375 1.00 98.44 91 TRP A O 1
ATOM 741 N N . GLY A 1 92 ? -2.766 -0.278 0.641 1.00 98.25 92 GLY A N 1
ATOM 742 C CA . GLY A 1 92 ? -3.917 -1.097 0.296 1.00 98.25 92 GLY A CA 1
ATOM 743 C C . GLY A 1 92 ? -4.610 -1.743 1.484 1.00 98.25 92 GLY A C 1
ATOM 744 O O . GLY A 1 92 ? -4.110 -1.731 2.605 1.00 98.25 92 GLY A O 1
ATOM 745 N N . ILE A 1 93 ? -5.763 -2.338 1.197 1.00 98.31 93 ILE A N 1
ATOM 746 C CA . ILE A 1 93 ? -6.590 -3.064 2.164 1.00 98.31 93 ILE A CA 1
ATOM 747 C C . ILE A 1 93 ? -6.293 -4.547 2.015 1.00 98.31 93 ILE A C 1
ATOM 749 O O . ILE A 1 93 ? -6.460 -5.102 0.922 1.00 98.31 93 ILE A O 1
ATOM 753 N N . LEU A 1 94 ? -5.823 -5.179 3.087 1.00 97.81 94 LEU A N 1
ATOM 754 C CA . LEU A 1 94 ? -5.514 -6.602 3.096 1.00 97.81 94 LEU A CA 1
ATOM 755 C C . LEU A 1 94 ? -6.720 -7.390 3.599 1.00 97.81 94 LEU A C 1
ATOM 757 O O . LEU A 1 94 ? -7.081 -7.291 4.764 1.00 97.81 94 LEU A O 1
ATOM 761 N N . ASP A 1 95 ? -7.295 -8.215 2.729 1.00 96.69 95 ASP A N 1
ATOM 762 C CA . ASP A 1 95 ? -8.401 -9.103 3.079 1.00 96.69 95 ASP A CA 1
ATOM 763 C C . ASP A 1 95 ? -8.156 -10.503 2.509 1.00 96.69 95 ASP A C 1
ATOM 765 O O . ASP A 1 95 ? -7.839 -10.664 1.328 1.00 96.69 95 ASP A O 1
ATOM 769 N N . LEU A 1 96 ? -8.246 -11.521 3.370 1.00 94.94 96 LEU A N 1
ATOM 770 C CA . LEU A 1 96 ? -8.032 -12.937 3.030 1.00 94.94 96 LEU A CA 1
ATOM 771 C C . LEU A 1 96 ? -6.763 -13.204 2.189 1.00 94.94 96 LEU A C 1
ATOM 773 O O . LEU A 1 96 ? -6.732 -14.089 1.334 1.00 94.94 96 LEU A O 1
ATOM 777 N N . GLY A 1 97 ? -5.699 -12.432 2.435 1.00 96.19 97 GLY A N 1
ATOM 778 C CA . GLY A 1 97 ? -4.412 -12.544 1.745 1.00 96.19 97 GLY A CA 1
ATOM 779 C C . GLY A 1 97 ? -4.325 -11.861 0.378 1.00 96.19 97 GLY A C 1
ATOM 780 O O . GLY A 1 97 ? -3.272 -11.927 -0.260 1.00 96.19 97 GLY A O 1
ATOM 781 N N . VAL A 1 98 ? -5.384 -11.181 -0.056 1.00 98.44 98 VAL A N 1
ATOM 782 C CA . VAL A 1 98 ? -5.385 -10.312 -1.232 1.00 98.44 98 VAL A CA 1
ATOM 783 C C . VAL A 1 98 ? -5.243 -8.867 -0.769 1.00 98.44 98 VAL A C 1
ATOM 785 O O . VAL A 1 98 ? -6.069 -8.374 -0.004 1.00 98.44 98 VAL A O 1
ATOM 788 N N . LEU A 1 99 ? -4.221 -8.167 -1.259 1.00 98.62 99 LEU A N 1
ATOM 789 C CA . LEU A 1 99 ? -4.072 -6.736 -1.022 1.00 98.62 99 LEU A CA 1
ATOM 790 C C . LEU A 1 99 ? -4.748 -5.963 -2.156 1.00 98.62 99 LEU A C 1
ATOM 792 O O . LEU A 1 99 ? -4.301 -5.986 -3.307 1.00 98.62 99 LEU A O 1
ATOM 796 N N . THR A 1 100 ? -5.837 -5.276 -1.827 1.00 98.50 100 THR A N 1
ATOM 797 C CA . THR A 1 100 ? -6.507 -4.346 -2.737 1.00 98.50 100 THR A CA 1
ATOM 798 C C . THR A 1 100 ? -5.755 -3.027 -2.729 1.00 98.50 100 THR A C 1
ATOM 800 O O . THR A 1 100 ? -5.801 -2.294 -1.745 1.00 98.50 100 THR A O 1
ATOM 803 N N . LEU A 1 101 ? -5.036 -2.750 -3.814 1.00 98.38 101 LEU A N 1
ATOM 804 C CA . LEU A 1 101 ? -4.200 -1.563 -3.944 1.00 98.38 101 LEU A CA 1
ATOM 805 C C . LEU A 1 101 ? -5.082 -0.321 -4.096 1.00 98.38 101 LEU A C 1
ATOM 807 O O . LEU A 1 101 ? -5.983 -0.304 -4.936 1.00 98.38 101 LEU A O 1
ATOM 811 N N . LEU A 1 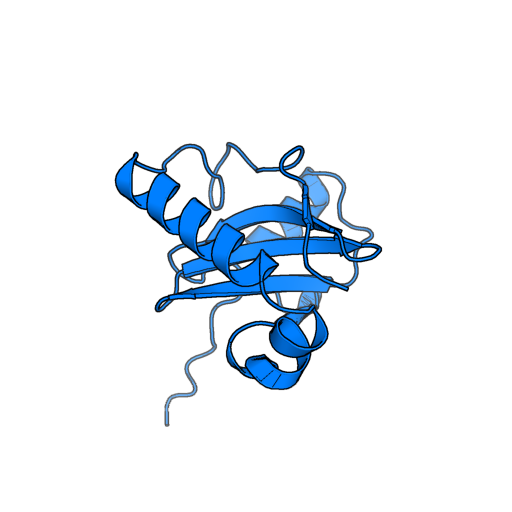102 ? -4.792 0.705 -3.299 1.00 97.31 102 LEU A N 1
ATOM 812 C CA . LEU A 1 102 ? -5.472 1.996 -3.333 1.00 97.31 102 LEU A CA 1
ATOM 813 C C . LEU A 1 102 ? -4.544 3.068 -3.897 1.00 97.31 102 LEU A C 1
ATOM 815 O O . LEU A 1 102 ? -4.808 3.634 -4.958 1.00 97.31 102 LEU A O 1
ATOM 819 N N . TRP A 1 103 ? -3.422 3.313 -3.222 1.00 97.62 103 TRP A N 1
ATOM 820 C CA . TRP A 1 103 ? -2.634 4.526 -3.424 1.00 97.62 103 TRP A CA 1
ATOM 821 C C . TRP A 1 103 ? -1.171 4.252 -3.756 1.00 97.62 103 TRP A C 1
ATOM 823 O O . TRP A 1 103 ? -0.577 3.283 -3.276 1.00 97.62 103 TRP A O 1
ATOM 833 N N . TRP A 1 104 ? -0.604 5.165 -4.541 1.00 97.00 104 TRP A N 1
ATOM 834 C CA . TRP A 1 104 ? 0.827 5.339 -4.750 1.00 97.00 104 TRP A CA 1
ATOM 835 C C . TRP A 1 104 ? 1.270 6.617 -4.032 1.00 97.00 104 TRP A C 1
ATOM 837 O O . TRP A 1 104 ? 0.810 7.710 -4.357 1.00 97.00 104 TRP A O 1
ATOM 847 N N . ASP A 1 105 ? 2.150 6.471 -3.045 1.00 96.06 105 ASP A N 1
ATOM 848 C CA . ASP A 1 105 ? 2.614 7.547 -2.169 1.00 96.06 105 ASP A CA 1
ATOM 849 C C . ASP A 1 105 ? 4.149 7.655 -2.244 1.00 96.06 105 ASP A C 1
ATOM 851 O O . ASP A 1 105 ? 4.860 7.044 -1.438 1.00 96.06 105 ASP A O 1
ATOM 855 N N . PRO A 1 106 ? 4.696 8.376 -3.240 1.00 94.75 106 PRO A N 1
ATOM 856 C CA . PRO A 1 106 ? 6.142 8.479 -3.434 1.00 94.75 106 PRO A CA 1
ATOM 857 C C . PRO A 1 106 ? 6.841 9.262 -2.310 1.00 94.75 106 PRO A C 1
ATOM 859 O O . PRO A 1 106 ? 8.004 8.994 -2.007 1.00 94.75 106 PRO A O 1
ATOM 862 N N . GLU A 1 107 ? 6.131 10.189 -1.657 1.00 94.31 107 GLU A N 1
ATOM 8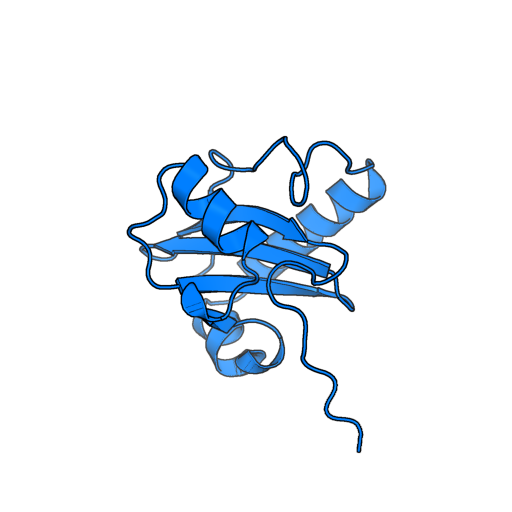63 C CA . GLU A 1 107 ? 6.702 11.135 -0.689 1.00 94.31 107 GLU A CA 1
ATOM 864 C C . GLU A 1 107 ? 6.372 10.834 0.778 1.00 94.31 107 GLU A C 1
ATOM 866 O O . GLU A 1 107 ? 6.825 11.563 1.664 1.00 94.31 107 GLU A O 1
ATOM 871 N N . HIS A 1 108 ? 5.696 9.715 1.056 1.00 94.25 108 HIS A N 1
ATOM 872 C CA . HIS A 1 108 ? 5.304 9.300 2.405 1.00 94.25 108 HIS A CA 1
ATOM 873 C C . HIS A 1 108 ? 4.387 10.327 3.096 1.00 94.25 108 HIS A C 1
ATOM 875 O O . HIS A 1 108 ? 4.572 10.671 4.267 1.00 94.25 108 HIS A O 1
ATOM 881 N N . GLU A 1 109 ? 3.414 10.846 2.349 1.00 95.00 109 GLU A N 1
ATOM 882 C CA . GLU A 1 109 ? 2.467 11.870 2.797 1.00 95.00 109 GLU A CA 1
ATOM 883 C C . GLU A 1 109 ? 1.204 11.281 3.439 1.00 95.00 109 GLU A C 1
ATOM 885 O O . GLU A 1 109 ? 0.505 11.987 4.168 1.00 95.00 109 GLU A O 1
ATOM 890 N N . VAL A 1 110 ? 0.905 9.999 3.199 1.00 95.75 110 VAL A N 1
ATOM 891 C CA . VAL A 1 110 ? -0.265 9.321 3.785 1.00 95.75 110 VAL A CA 1
ATOM 892 C C . VAL A 1 110 ? -0.099 9.132 5.296 1.00 95.75 110 VAL A C 1
ATOM 894 O O . VAL A 1 110 ? -1.056 9.292 6.048 1.00 95.75 110 VAL A O 1
ATOM 897 N N . CYS A 1 111 ? 1.119 8.835 5.755 1.00 94.31 111 CYS A N 1
ATOM 898 C CA . CYS A 1 111 ? 1.448 8.648 7.171 1.00 94.31 111 CYS A CA 1
ATOM 899 C C . CYS A 1 111 ? 2.837 9.245 7.481 1.00 94.31 111 CYS A C 1
ATOM 901 O O . CYS A 1 111 ? 3.811 8.512 7.679 1.00 94.31 111 CYS A O 1
ATOM 903 N N . PRO A 1 112 ? 2.978 10.581 7.488 1.00 90.31 112 PRO A N 1
ATOM 904 C CA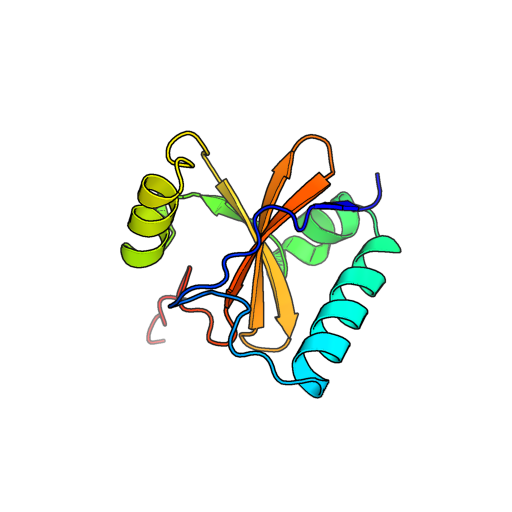 . PRO A 1 112 ? 4.274 11.228 7.634 1.00 90.31 112 PRO A CA 1
ATOM 905 C C . PRO A 1 112 ? 4.903 10.909 8.994 1.00 90.31 112 PRO A C 1
ATOM 907 O O . PRO A 1 112 ? 4.271 11.003 10.045 1.00 90.31 112 PRO A O 1
ATOM 910 N N . SER A 1 113 ? 6.190 10.562 8.995 1.00 82.06 113 SER A N 1
ATOM 911 C CA . SER A 1 113 ? 6.918 10.351 10.245 1.00 82.06 113 SER A CA 1
ATOM 912 C C . SER A 1 113 ? 7.076 11.678 10.982 1.00 82.06 113 SER A C 1
ATOM 914 O O . SER A 1 113 ? 7.669 12.619 10.455 1.00 82.06 113 SER A O 1
ATOM 916 N N . ILE A 1 114 ? 6.607 11.740 12.229 1.00 72.94 114 ILE A N 1
ATOM 917 C CA . ILE A 1 114 ? 6.910 12.863 13.116 1.00 72.94 114 ILE A CA 1
ATOM 918 C C . ILE A 1 114 ? 8.414 12.816 13.398 1.00 72.94 114 ILE A C 1
ATOM 920 O O . ILE A 1 114 ? 8.892 11.953 14.140 1.00 72.94 114 ILE A O 1
ATOM 924 N N . LEU A 1 115 ? 9.178 13.726 12.791 1.00 61.97 115 LEU A N 1
ATOM 925 C CA . LEU A 1 115 ? 10.576 13.938 13.147 1.00 61.97 115 LEU A CA 1
ATOM 926 C C . LEU A 1 115 ? 10.617 14.385 14.612 1.00 61.97 115 LEU A C 1
ATOM 928 O O . LEU A 1 115 ? 10.309 15.530 14.939 1.00 61.97 115 LEU A O 1
ATOM 932 N N . LYS A 1 116 ? 10.988 13.475 15.515 1.00 51.47 116 LYS A N 1
ATOM 933 C CA . LYS A 1 116 ? 11.427 13.874 16.850 1.00 51.47 116 LYS A CA 1
ATOM 934 C C . LYS A 1 116 ? 12.775 14.561 16.663 1.00 51.47 116 LYS A C 1
ATOM 936 O O . LYS A 1 116 ? 13.768 13.880 16.415 1.00 51.47 116 LYS A O 1
ATOM 941 N N . ASN A 1 117 ? 12.791 15.894 16.736 1.00 49.88 117 ASN A N 1
ATOM 942 C CA . ASN A 1 117 ? 14.028 16.652 16.910 1.00 49.88 117 ASN A CA 1
ATOM 943 C C . ASN A 1 117 ? 14.771 16.021 18.094 1.00 49.88 117 ASN A C 1
ATOM 945 O O . ASN A 1 117 ? 14.279 16.073 19.222 1.00 49.88 117 ASN A O 1
ATOM 949 N N . THR A 1 118 ? 15.867 15.329 17.793 1.00 47.66 118 THR A N 1
ATOM 950 C CA . THR A 1 118 ? 16.771 14.736 18.781 1.00 47.66 118 THR A CA 1
ATOM 951 C C . THR A 1 118 ? 17.946 15.676 18.954 1.00 47.66 118 THR A C 1
ATOM 953 O O . THR A 1 118 ? 18.386 16.225 17.918 1.00 47.66 118 THR A O 1
#